Protein AF-A0A9E0L4E0-F1 (afdb_monomer)

Solvent-accessible surface area (backbone atoms only — not comparable to full-atom values): 6556 Å² total; pe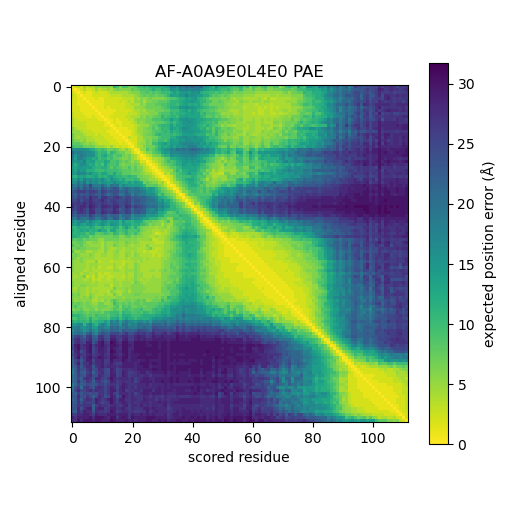r-residue (Å²): 107,71,65,59,54,47,49,48,38,65,68,63,49,39,56,62,49,37,60,75,51,72,62,75,63,47,55,78,40,58,49,71,78,36,78,71,57,96,88,49,98,62,90,61,65,44,56,50,54,57,11,49,55,53,43,49,54,51,52,50,50,51,49,53,52,50,53,49,52,52,55,49,48,54,52,51,51,55,53,49,55,62,63,70,42,74,78,71,68,74,73,65,57,73,66,57,50,52,51,52,53,51,52,51,53,51,54,55,57,76,72,108

Foldseek 3Di:
DVVVLVCCCVPPVCVVVCVVVVNPQLQPDKAFPDDADPVDPDRPRDIDRVSVVVVVVVSVVSSVVVVVVVVVVVVVVVVVVVVVDPPPPPDPDPVVVVVVVVVVVVVVVVVD

Sequence (112 aa):
FNDIVKVLVDQVVMPPIGLLLSGVDFS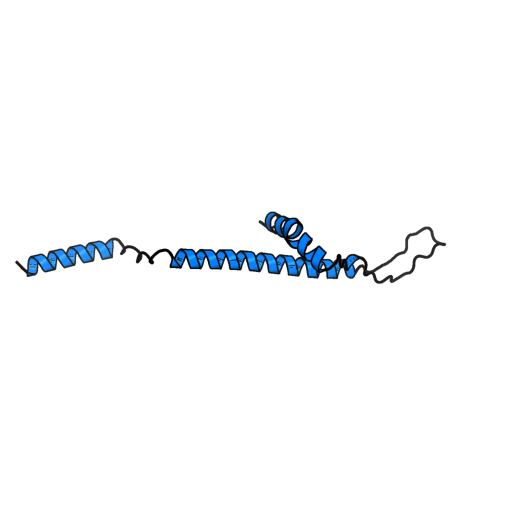HLELVLKPDNPLTKANELVAIQYGAFLNTMIKFTIVAWVVFLIVKGVNTIRRHDAQASPAEKPAPPPQEALLIEIRDLLKNQAKS

pLDDT: mean 76.59, std 12.13, range [50.28, 93.94]

Secondary structure (DSSP, 8-state):
-HHHHHHHIIIIIHHHHHHHTTT--GGG--EEEE---TTSSS---EEE-HHHHHHHHHHHHHHHHHHHHHHHHHHHHHHHHHHHS----PPPPHHHHHHHHHHHHHHHHTT-

Mean predicted aligned error: 15.55 Å

Structure (mmCIF, N/CA/C/O backbone):
data_AF-A0A9E0L4E0-F1
#
_entry.id   AF-A0A9E0L4E0-F1
#
loop_
_atom_site.group_PDB
_atom_site.id
_atom_site.type_symbol
_atom_site.label_atom_id
_atom_site.label_alt_id
_atom_site.label_comp_id
_atom_site.label_asym_id
_atom_site.label_entity_id
_atom_site.label_seq_id
_atom_site.pdbx_PDB_ins_code
_atom_site.Cartn_x
_atom_site.Cartn_y
_atom_site.Cartn_z
_atom_site.occupancy
_atom_site.B_iso_or_equiv
_atom_site.auth_seq_id
_atom_site.auth_comp_id
_atom_site.auth_asym_id
_atom_site.auth_atom_id
_atom_site.pdbx_PDB_model_num
ATOM 1 N N . PHE A 1 1 ? 5.954 -5.796 9.781 1.00 73.06 1 PHE A N 1
ATOM 2 C CA . PHE A 1 1 ? 4.819 -4.969 9.309 1.00 73.06 1 PHE A CA 1
ATOM 3 C C . PHE A 1 1 ? 4.964 -4.644 7.828 1.00 73.06 1 PHE A C 1
ATOM 5 O O . PHE A 1 1 ? 4.124 -5.098 7.065 1.00 73.06 1 PHE A O 1
ATOM 12 N N . ASN A 1 2 ? 6.047 -3.970 7.412 1.00 77.94 2 ASN A N 1
ATOM 13 C CA . ASN A 1 2 ? 6.296 -3.638 6.000 1.00 77.94 2 ASN A CA 1
ATOM 14 C C . ASN A 1 2 ? 6.236 -4.858 5.062 1.00 77.94 2 ASN A C 1
ATOM 16 O O . ASN A 1 2 ? 5.531 -4.814 4.062 1.00 77.94 2 ASN A O 1
ATOM 20 N N . ASP A 1 3 ? 6.881 -5.971 5.424 1.00 84.75 3 ASP A N 1
ATOM 21 C CA . ASP A 1 3 ? 6.888 -7.172 4.572 1.00 84.75 3 ASP A CA 1
ATOM 22 C C . ASP A 1 3 ? 5.521 -7.859 4.468 1.00 84.75 3 ASP A C 1
ATOM 24 O O . ASP A 1 3 ? 5.168 -8.368 3.412 1.00 84.75 3 ASP A O 1
ATOM 28 N N . ILE A 1 4 ? 4.714 -7.831 5.534 1.00 85.06 4 ILE A N 1
ATOM 29 C CA . ILE A 1 4 ? 3.358 -8.410 5.532 1.00 85.06 4 ILE A CA 1
ATOM 30 C C . ILE A 1 4 ? 2.460 -7.617 4.582 1.00 85.06 4 ILE A C 1
ATOM 32 O O . ILE A 1 4 ? 1.743 -8.194 3.769 1.00 85.06 4 ILE A O 1
ATOM 36 N N . VAL A 1 5 ? 2.532 -6.286 4.667 1.00 80.75 5 VAL A N 1
ATOM 37 C CA . VAL A 1 5 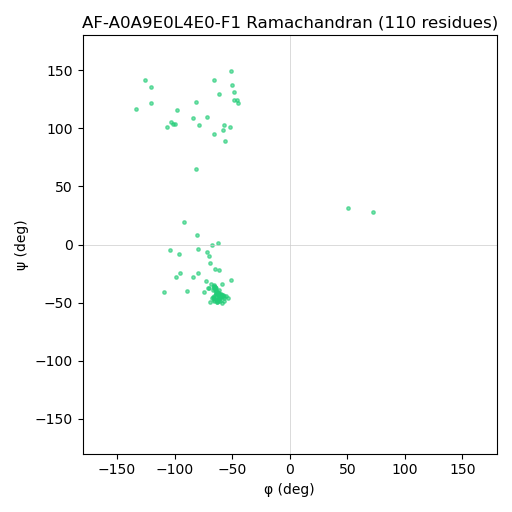? 1.815 -5.385 3.761 1.00 80.75 5 VAL A CA 1
ATOM 38 C C . VAL A 1 5 ? 2.276 -5.612 2.325 1.00 80.75 5 VAL A C 1
ATOM 40 O O . VAL A 1 5 ? 1.442 -5.739 1.433 1.00 80.75 5 VAL A O 1
ATOM 43 N N . LYS A 1 6 ? 3.591 -5.725 2.107 1.00 82.69 6 LYS A N 1
ATOM 44 C CA . LYS A 1 6 ? 4.165 -5.990 0.789 1.00 82.69 6 LYS A CA 1
ATOM 45 C C . LYS A 1 6 ? 3.649 -7.305 0.201 1.00 82.69 6 LYS A C 1
ATOM 47 O O . LYS A 1 6 ? 3.147 -7.295 -0.912 1.00 82.69 6 LYS A O 1
ATOM 52 N N . VAL A 1 7 ? 3.695 -8.411 0.948 1.00 88.75 7 VAL A N 1
ATOM 53 C CA . VAL A 1 7 ? 3.192 -9.719 0.488 1.00 88.75 7 VAL A CA 1
ATOM 54 C C . VAL A 1 7 ? 1.698 -9.666 0.176 1.00 88.75 7 VAL A C 1
ATOM 56 O O . VAL A 1 7 ? 1.277 -10.195 -0.847 1.00 88.75 7 VAL A O 1
ATOM 59 N N . LEU A 1 8 ? 0.895 -9.004 1.011 1.00 86.81 8 LEU A N 1
ATOM 60 C CA . LEU A 1 8 ? -0.537 -8.852 0.760 1.00 86.81 8 LEU A CA 1
ATOM 61 C C . LEU A 1 8 ? -0.796 -8.094 -0.548 1.00 86.81 8 LEU A C 1
ATOM 63 O O . LEU A 1 8 ? -1.628 -8.507 -1.353 1.00 86.81 8 LEU A O 1
ATOM 67 N N . VAL A 1 9 ? -0.069 -7.003 -0.789 1.00 81.94 9 VAL A N 1
ATOM 68 C CA . VAL A 1 9 ? -0.237 -6.235 -2.024 1.00 81.94 9 VAL A CA 1
ATOM 69 C C . VAL A 1 9 ? 0.268 -7.027 -3.230 1.00 81.94 9 VAL A C 1
ATOM 71 O O . VAL A 1 9 ? -0.475 -7.189 -4.195 1.00 81.94 9 VAL A O 1
ATOM 74 N N . ASP A 1 10 ? 1.479 -7.574 -3.159 1.00 85.75 10 ASP A N 1
ATOM 75 C CA . ASP A 1 10 ? 2.130 -8.271 -4.270 1.00 85.75 10 ASP A CA 1
ATOM 76 C C . ASP A 1 10 ? 1.399 -9.564 -4.665 1.00 85.75 10 ASP A C 1
ATOM 78 O O . ASP A 1 10 ? 1.315 -9.882 -5.848 1.00 85.75 10 ASP A O 1
ATOM 82 N N . GLN A 1 11 ? 0.863 -10.312 -3.696 1.00 87.25 11 GLN A N 1
ATOM 83 C CA . GLN A 1 11 ? 0.265 -11.630 -3.943 1.00 87.25 11 GLN A CA 1
ATOM 84 C C . GLN A 1 11 ? -1.261 -11.603 -4.055 1.00 87.25 11 GLN A C 1
ATOM 86 O O . GLN A 1 11 ? -1.825 -12.461 -4.725 1.00 87.25 11 GLN A O 1
ATOM 91 N N . VAL A 1 12 ? -1.949 -10.655 -3.407 1.00 86.88 12 VAL A N 1
ATOM 92 C CA . VAL A 1 12 ? -3.425 -10.635 -3.370 1.00 86.88 12 VAL A CA 1
ATOM 93 C C . VAL A 1 12 ? -3.999 -9.492 -4.194 1.00 86.88 12 VAL A C 1
ATOM 95 O O . VAL A 1 12 ? -4.985 -9.684 -4.900 1.00 86.88 12 VAL A O 1
ATOM 98 N N . VAL A 1 13 ? -3.388 -8.306 -4.142 1.00 83.62 13 VAL A N 1
ATOM 99 C CA . VAL A 1 13 ? -3.924 -7.120 -4.829 1.00 83.62 13 VAL A CA 1
ATOM 100 C C . VAL A 1 13 ? -3.403 -7.006 -6.259 1.00 83.62 13 VAL A C 1
ATOM 102 O O . VAL A 1 13 ? -4.167 -6.670 -7.163 1.00 83.62 13 VAL A O 1
ATOM 105 N N . MET A 1 14 ? -2.125 -7.303 -6.493 1.00 85.31 14 MET A N 1
ATOM 106 C CA . MET A 1 14 ? -1.537 -7.184 -7.824 1.00 85.31 14 MET A CA 1
ATOM 107 C C . MET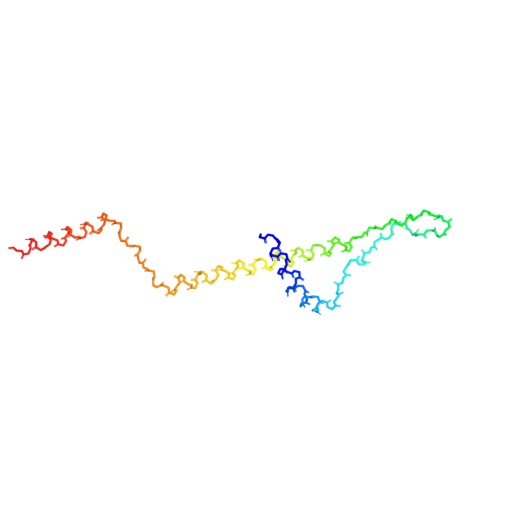 A 1 14 ? -2.119 -8.147 -8.864 1.00 85.31 14 MET A C 1
ATOM 109 O O . MET A 1 14 ? -2.287 -7.681 -9.985 1.00 85.31 14 MET A O 1
ATOM 113 N N . PRO A 1 15 ? -2.479 -9.420 -8.589 1.00 85.00 15 PRO A N 1
ATOM 114 C CA . PRO A 1 15 ? -3.024 -10.277 -9.644 1.00 85.00 15 PRO A CA 1
ATOM 115 C C . PRO A 1 15 ? -4.356 -9.761 -10.227 1.00 85.00 15 PRO A C 1
ATOM 117 O O . PRO A 1 15 ? -4.439 -9.626 -11.448 1.00 85.00 15 PRO A O 1
ATOM 120 N N . PRO A 1 16 ? -5.368 -9.364 -9.425 1.00 85.81 16 PRO A N 1
ATOM 121 C CA . PRO A 1 16 ? -6.579 -8.730 -9.954 1.00 85.81 16 PRO A CA 1
ATOM 122 C C . PRO A 1 16 ? -6.313 -7.397 -10.665 1.00 85.81 16 PRO A C 1
ATOM 124 O O . PRO A 1 16 ? -6.880 -7.147 -11.726 1.00 85.81 16 PRO A O 1
ATOM 127 N N . ILE A 1 17 ? -5.436 -6.549 -10.113 1.00 80.19 17 ILE A N 1
ATOM 128 C CA . ILE A 1 17 ? -5.060 -5.268 -10.735 1.00 80.19 17 ILE A CA 1
ATOM 129 C C . ILE A 1 17 ? -4.351 -5.504 -12.075 1.00 80.19 17 ILE A C 1
ATOM 131 O O . ILE A 1 17 ? -4.650 -4.831 -13.052 1.00 80.19 17 ILE A O 1
ATOM 135 N N . GLY A 1 18 ? -3.440 -6.474 -12.141 1.00 80.06 18 GLY A N 1
ATOM 136 C CA . GLY A 1 18 ? -2.701 -6.837 -13.347 1.00 80.06 18 GLY A CA 1
ATOM 137 C C . GLY A 1 18 ? -3.616 -7.377 -14.443 1.00 80.06 18 GLY A C 1
ATOM 138 O O . GLY A 1 18 ? -3.431 -7.032 -15.608 1.00 80.06 18 GLY A O 1
ATOM 139 N N . LEU A 1 19 ? -4.646 -8.145 -14.069 1.00 83.69 19 LEU A N 1
ATOM 140 C CA . LEU A 1 19 ? -5.701 -8.578 -14.988 1.00 83.69 19 LEU A CA 1
ATOM 141 C C . LEU A 1 19 ? -6.545 -7.398 -15.493 1.00 83.69 19 LEU A C 1
ATOM 143 O O . LEU A 1 19 ? -6.796 -7.304 -16.691 1.00 83.69 19 LEU A O 1
ATOM 147 N N . LEU A 1 20 ? -6.948 -6.474 -14.612 1.00 80.81 20 LEU A N 1
ATOM 148 C CA . LEU A 1 20 ? -7.723 -5.279 -14.985 1.00 80.81 20 LEU A CA 1
ATOM 149 C C . LEU A 1 20 ? -6.940 -4.328 -15.891 1.00 80.81 20 LEU A C 1
ATOM 151 O O . LEU A 1 20 ? -7.489 -3.762 -16.832 1.00 80.81 20 LEU A O 1
ATOM 155 N N . LEU A 1 21 ? -5.651 -4.169 -15.612 1.00 77.00 21 LEU A N 1
ATOM 156 C CA . LEU A 1 21 ? -4.735 -3.386 -16.424 1.00 77.00 21 LEU A CA 1
ATOM 157 C C . LEU A 1 21 ? -4.245 -4.174 -17.645 1.00 77.00 21 LEU A C 1
ATOM 159 O O . LEU A 1 21 ? -3.347 -3.701 -18.318 1.00 77.00 21 LEU A O 1
ATOM 163 N N . SER A 1 22 ? -4.789 -5.359 -17.950 1.00 71.00 22 SER A N 1
ATOM 164 C CA . SER A 1 22 ? -4.430 -6.171 -19.125 1.00 71.00 22 SER A CA 1
ATOM 165 C C . SER A 1 22 ? -2.914 -6.397 -19.299 1.00 71.00 22 SER A C 1
ATOM 167 O O . SER A 1 22 ? -2.418 -6.492 -20.422 1.00 71.00 22 SER A O 1
ATOM 169 N N . GLY A 1 23 ? -2.163 -6.461 -18.196 1.00 65.75 23 GLY A N 1
ATOM 170 C CA . GLY A 1 23 ? -0.705 -6.586 -18.231 1.00 65.75 23 GLY A CA 1
ATOM 171 C C . GLY A 1 23 ? 0.039 -5.318 -18.664 1.00 65.75 23 GLY A C 1
ATOM 172 O O . GLY A 1 23 ? 1.124 -5.430 -19.225 1.00 65.75 23 GLY A O 1
ATOM 173 N N . VAL A 1 24 ? -0.517 -4.123 -18.425 1.00 65.31 24 VAL A N 1
ATOM 174 C CA . VAL A 1 24 ? 0.182 -2.848 -18.648 1.00 65.31 24 VAL A CA 1
ATOM 175 C C . VAL A 1 24 ? 1.465 -2.821 -17.812 1.00 65.31 24 VAL A C 1
ATOM 177 O O . VAL A 1 24 ? 1.460 -2.538 -16.613 1.00 65.31 24 VAL A O 1
ATOM 180 N N . ASP A 1 25 ? 2.574 -3.132 -18.475 1.00 67.00 25 ASP A N 1
ATOM 181 C CA . ASP A 1 25 ? 3.919 -3.021 -17.945 1.00 67.00 25 ASP A CA 1
ATOM 182 C C . ASP A 1 25 ? 4.612 -1.826 -18.598 1.00 67.00 25 ASP A C 1
ATOM 184 O O . ASP A 1 25 ? 5.085 -1.872 -19.735 1.00 67.00 25 ASP A O 1
ATOM 188 N N . PHE A 1 26 ? 4.667 -0.721 -17.857 1.00 66.12 26 PHE A N 1
ATOM 189 C CA . PHE A 1 26 ? 5.378 0.476 -18.288 1.00 66.12 26 PHE A CA 1
ATOM 190 C C . PHE A 1 26 ? 6.899 0.304 -18.235 1.00 66.12 26 PHE A C 1
ATOM 192 O O . PHE A 1 26 ? 7.600 1.193 -18.699 1.00 66.12 26 PHE A O 1
ATOM 199 N N . SER A 1 27 ? 7.427 -0.810 -17.707 1.00 67.31 27 SER A N 1
ATOM 200 C CA . SER A 1 27 ? 8.875 -1.044 -17.573 1.00 67.31 27 SER A CA 1
ATOM 201 C C . SER A 1 27 ? 9.609 -1.060 -18.915 1.00 67.31 27 SER A C 1
ATOM 203 O O . SER A 1 27 ? 10.802 -0.782 -18.946 1.00 67.31 27 SER A O 1
ATOM 205 N N . HIS A 1 28 ? 8.904 -1.319 -20.020 1.00 66.94 28 HIS A N 1
ATOM 206 C CA . HIS A 1 28 ? 9.465 -1.301 -21.375 1.00 66.94 28 HIS A CA 1
ATOM 207 C C . HIS A 1 28 ? 9.619 0.104 -21.974 1.00 66.94 28 HIS A C 1
ATOM 209 O O . HIS A 1 28 ? 10.134 0.249 -23.080 1.00 66.94 28 HIS A O 1
ATOM 215 N N . LEU A 1 29 ? 9.167 1.147 -21.273 1.00 72.12 29 LEU A N 1
ATOM 216 C CA . LEU A 1 29 ? 9.359 2.520 -21.715 1.00 72.12 29 LEU A CA 1
ATOM 217 C C . LEU A 1 29 ? 10.784 2.975 -21.393 1.00 72.12 29 LEU A C 1
ATOM 219 O O . LEU A 1 29 ? 11.123 3.314 -20.256 1.00 72.12 29 LEU A O 1
ATOM 223 N N . GLU A 1 30 ? 11.614 2.998 -22.425 1.00 71.94 30 GLU A N 1
ATOM 224 C CA . GLU A 1 30 ? 12.983 3.482 -22.354 1.00 71.94 30 GLU A CA 1
ATOM 225 C C . GLU A 1 30 ? 13.239 4.555 -23.413 1.00 71.94 30 GLU A C 1
ATOM 227 O O . GLU A 1 30 ? 12.715 4.512 -24.525 1.00 71.94 30 GLU A O 1
ATOM 232 N N . LEU A 1 31 ? 14.015 5.573 -23.043 1.00 71.06 31 LEU A N 1
ATOM 233 C CA . LEU A 1 31 ? 14.492 6.590 -23.970 1.00 71.06 31 LEU A CA 1
ATOM 234 C C . LEU A 1 31 ? 15.940 6.242 -24.293 1.00 71.06 31 LEU A C 1
ATOM 236 O O . LEU A 1 31 ? 16.830 6.459 -23.467 1.00 71.06 31 LEU A O 1
ATOM 240 N N . VAL A 1 32 ? 16.170 5.683 -25.477 1.00 69.56 32 VAL A N 1
ATOM 241 C CA . VAL A 1 32 ? 17.516 5.355 -25.953 1.00 69.56 32 VAL A CA 1
ATOM 242 C C . VAL A 1 32 ? 18.235 6.659 -26.304 1.00 69.56 32 VAL A C 1
ATOM 244 O O . VAL A 1 32 ? 17.874 7.337 -27.263 1.00 69.56 32 VAL A O 1
ATOM 247 N N . LEU A 1 33 ? 19.235 7.037 -25.503 1.00 64.56 33 LEU A N 1
ATOM 248 C CA . LEU A 1 33 ? 20.035 8.253 -25.705 1.00 64.56 33 LEU A CA 1
ATOM 249 C C . LEU A 1 33 ? 21.179 8.030 -26.701 1.00 64.56 33 LEU A C 1
ATOM 251 O O . LEU A 1 33 ? 21.602 8.968 -27.375 1.00 64.56 33 LEU A O 1
ATOM 255 N N . LYS A 1 34 ? 21.676 6.793 -26.797 1.00 65.50 34 LYS A N 1
ATOM 256 C CA . LYS A 1 34 ? 22.643 6.358 -27.807 1.00 65.50 34 LYS A CA 1
ATOM 257 C C . LYS A 1 34 ? 22.191 5.025 -28.407 1.00 65.50 34 LYS A C 1
ATOM 259 O O . LYS A 1 34 ? 22.101 4.050 -27.658 1.00 65.50 34 LYS A O 1
ATOM 264 N N . PRO A 1 35 ? 21.882 4.972 -29.715 1.00 61.78 35 PRO A N 1
ATOM 265 C CA . PRO A 1 35 ? 21.575 3.716 -30.379 1.00 61.78 35 PRO A CA 1
ATOM 266 C C . PRO A 1 35 ? 22.818 2.827 -30.402 1.00 61.78 35 PRO A C 1
ATOM 268 O O . PRO A 1 35 ? 23.936 3.314 -30.580 1.00 61.78 35 PRO A O 1
ATOM 271 N N . ASP A 1 36 ? 22.605 1.529 -30.208 1.00 60.06 36 ASP A N 1
ATOM 272 C CA . ASP A 1 36 ? 23.673 0.537 -30.207 1.00 60.06 36 ASP A CA 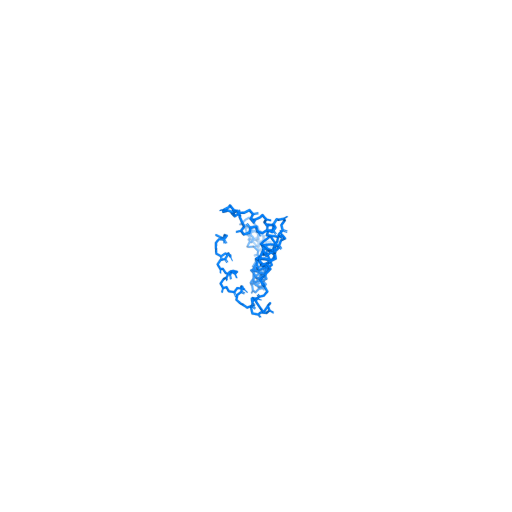1
ATOM 273 C C . ASP A 1 36 ? 24.365 0.509 -31.576 1.00 60.06 36 ASP A C 1
ATOM 275 O O . ASP A 1 36 ? 23.703 0.459 -32.618 1.00 60.06 36 ASP A O 1
ATOM 279 N N . ASN A 1 37 ? 25.694 0.597 -31.586 1.00 59.59 37 ASN A N 1
ATOM 280 C CA . ASN A 1 37 ? 26.470 0.597 -32.818 1.00 59.59 37 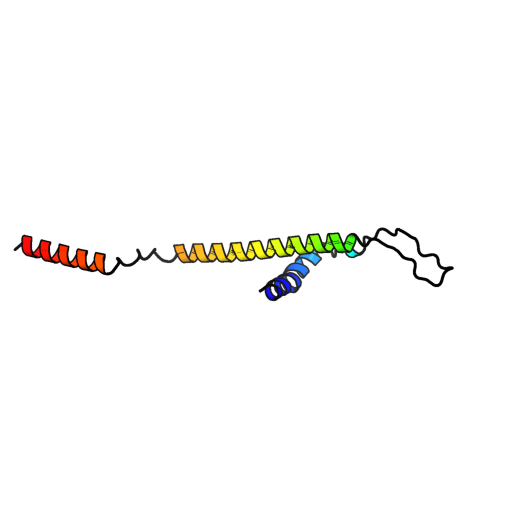ASN A CA 1
ATOM 281 C C . ASN A 1 37 ? 27.101 -0.794 -32.988 1.00 59.59 37 ASN A C 1
ATOM 283 O O . ASN A 1 37 ? 28.079 -1.103 -32.302 1.00 59.59 37 ASN A O 1
ATOM 287 N N . PRO A 1 38 ? 26.600 -1.641 -33.908 1.00 59.69 38 PRO A N 1
ATOM 288 C CA . PRO A 1 38 ? 27.005 -3.048 -34.015 1.00 59.69 38 PRO A CA 1
ATOM 289 C C . PRO A 1 38 ? 28.465 -3.259 -34.463 1.00 59.69 38 PRO A C 1
ATOM 291 O O . PRO A 1 38 ? 28.919 -4.395 -34.588 1.00 59.69 38 PRO A O 1
ATOM 294 N N . LEU A 1 39 ? 29.216 -2.181 -34.714 1.00 58.78 39 LEU A N 1
ATOM 295 C CA . LEU A 1 39 ? 30.618 -2.200 -35.143 1.00 58.78 39 LEU A CA 1
ATOM 296 C C . LEU A 1 39 ? 31.626 -2.040 -33.990 1.00 58.78 39 LEU A C 1
ATOM 298 O O . LEU A 1 39 ? 32.825 -2.220 -34.201 1.00 58.78 39 LEU A O 1
ATOM 302 N N . THR A 1 40 ? 31.173 -1.744 -32.770 1.00 54.56 40 THR A N 1
ATOM 303 C CA . THR A 1 40 ? 32.031 -1.598 -31.584 1.00 54.56 40 THR A CA 1
ATOM 304 C C . THR A 1 40 ? 31.617 -2.596 -30.506 1.00 54.56 40 THR A C 1
ATOM 306 O O . THR A 1 40 ? 30.489 -2.576 -30.042 1.00 54.56 40 THR A O 1
ATOM 309 N N . LYS A 1 41 ? 32.540 -3.465 -30.064 1.00 54.03 41 LYS A N 1
ATOM 310 C CA . LYS A 1 41 ? 32.316 -4.518 -29.041 1.00 54.03 41 LYS A CA 1
ATOM 311 C C . LYS A 1 41 ? 31.922 -4.014 -27.638 1.00 54.03 41 LYS A C 1
ATOM 313 O O . LYS A 1 41 ? 31.803 -4.822 -26.720 1.00 54.03 41 LYS A O 1
ATOM 318 N N . ALA A 1 42 ? 31.779 -2.710 -27.442 1.00 54.62 42 ALA A N 1
ATOM 319 C CA . ALA A 1 42 ? 31.338 -2.141 -26.182 1.00 54.62 42 ALA A CA 1
ATOM 320 C C . ALA A 1 42 ? 29.839 -1.858 -26.295 1.00 54.62 42 ALA A C 1
ATOM 322 O O . ALA A 1 42 ? 29.451 -1.024 -27.105 1.00 54.62 42 ALA A O 1
ATOM 323 N N . ASN A 1 43 ? 29.025 -2.550 -25.490 1.00 53.69 43 ASN A N 1
ATOM 324 C CA . ASN A 1 43 ? 27.616 -2.216 -25.272 1.00 53.69 43 ASN A CA 1
ATOM 325 C C . ASN A 1 43 ? 27.527 -0.763 -24.768 1.00 53.69 43 ASN A C 1
ATOM 327 O O . ASN A 1 43 ? 27.579 -0.511 -23.566 1.00 53.69 43 ASN A O 1
ATOM 331 N N . GLU A 1 44 ? 27.426 0.193 -25.691 1.00 56.78 44 GLU A N 1
ATOM 332 C CA . GLU A 1 44 ? 27.229 1.625 -25.432 1.00 56.78 44 GLU A CA 1
ATOM 333 C C . GLU A 1 44 ? 25.735 1.993 -25.412 1.00 56.78 44 GLU A C 1
ATOM 335 O O . GLU A 1 44 ? 25.370 3.162 -25.558 1.00 56.78 44 GLU A O 1
ATOM 340 N N . LEU A 1 45 ? 24.850 1.008 -25.215 1.00 60.00 45 LEU A N 1
ATOM 341 C CA . LEU A 1 45 ? 23.423 1.249 -25.041 1.00 60.00 45 LEU A CA 1
ATOM 342 C C . LEU A 1 45 ? 23.193 2.025 -23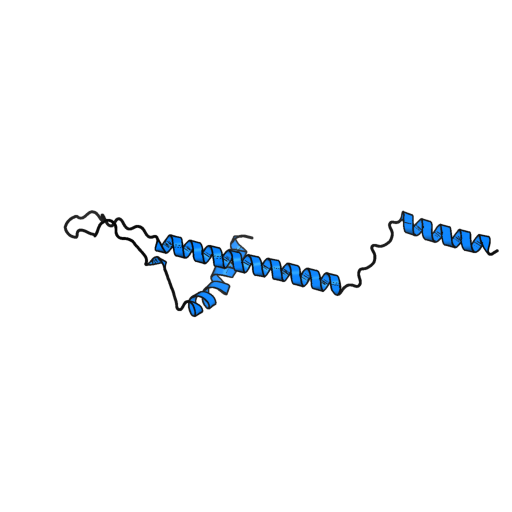.733 1.00 60.00 45 LEU A C 1
ATOM 344 O O . LEU A 1 45 ? 23.096 1.457 -22.645 1.00 60.00 45 LEU A O 1
ATOM 348 N N . VAL A 1 46 ? 23.111 3.348 -23.845 1.00 62.88 46 VAL A N 1
ATOM 349 C CA . VAL A 1 46 ? 22.718 4.239 -22.753 1.00 62.88 46 VAL A CA 1
ATOM 350 C C . VAL A 1 46 ? 21.248 4.578 -22.957 1.00 62.88 46 VAL A C 1
ATOM 352 O O . VAL A 1 46 ? 20.899 5.381 -23.824 1.00 62.88 46 VAL A O 1
ATOM 355 N N . ALA A 1 47 ? 20.380 3.954 -22.165 1.00 70.12 47 ALA A N 1
ATOM 356 C CA . ALA A 1 47 ? 18.943 4.195 -22.179 1.00 70.12 47 ALA A CA 1
ATOM 357 C C . ALA A 1 47 ? 18.464 4.678 -20.804 1.00 70.12 47 ALA A C 1
ATOM 359 O O . ALA A 1 47 ? 18.839 4.125 -19.769 1.00 70.12 47 ALA A O 1
ATOM 360 N N . ILE A 1 48 ? 17.620 5.713 -20.783 1.00 73.44 48 ILE A N 1
ATOM 361 C CA . ILE A 1 48 ? 16.901 6.113 -19.570 1.00 73.44 48 ILE A CA 1
ATOM 362 C C . ILE A 1 48 ? 15.648 5.246 -19.472 1.00 73.44 48 ILE A C 1
ATOM 364 O O . ILE A 1 48 ? 14.696 5.440 -20.226 1.00 73.44 48 ILE A O 1
ATOM 368 N N . GLN A 1 49 ? 15.626 4.324 -18.511 1.00 78.69 49 GLN A N 1
ATOM 369 C CA . GLN A 1 49 ? 14.469 3.474 -18.208 1.00 78.69 49 GLN A CA 1
ATOM 370 C C . GLN A 1 49 ? 13.451 4.220 -17.328 1.00 78.69 49 GLN A C 1
ATOM 372 O O . GLN A 1 49 ? 13.219 3.877 -16.166 1.00 78.69 49 GLN A O 1
ATOM 377 N N . TYR A 1 50 ? 12.841 5.281 -17.861 1.00 80.75 50 TYR A N 1
ATOM 378 C CA . TYR A 1 50 ? 11.812 6.046 -17.139 1.00 80.75 50 TYR A CA 1
ATOM 379 C C . TYR A 1 50 ? 10.547 5.212 -16.875 1.00 80.75 50 TYR A C 1
ATOM 381 O O . TYR A 1 50 ? 9.801 5.483 -15.931 1.00 80.75 50 TYR A O 1
ATOM 389 N N . GLY A 1 51 ? 10.348 4.148 -17.651 1.00 80.81 51 GLY A N 1
ATOM 390 C CA . GLY A 1 51 ? 9.328 3.138 -17.436 1.00 80.81 51 GLY A CA 1
ATOM 391 C C . GLY A 1 51 ? 9.383 2.478 -16.061 1.00 80.81 51 GLY A C 1
ATOM 392 O O . GLY A 1 51 ? 8.361 2.372 -15.381 1.00 80.81 51 GLY A O 1
ATOM 393 N N . ALA A 1 52 ? 10.580 2.114 -15.593 1.00 81.31 52 ALA A N 1
ATOM 394 C CA . ALA A 1 52 ? 10.771 1.517 -14.270 1.00 81.31 52 ALA A CA 1
ATOM 395 C C . ALA A 1 52 ? 10.412 2.494 -13.135 1.00 81.31 52 ALA A C 1
ATOM 397 O O . ALA A 1 52 ? 9.831 2.099 -12.117 1.00 81.31 52 ALA A O 1
ATOM 398 N N . PHE A 1 53 ? 10.704 3.784 -13.323 1.00 83.69 53 PHE A N 1
ATOM 399 C CA . PHE A 1 53 ? 10.333 4.829 -12.372 1.00 83.69 53 PHE A CA 1
ATOM 400 C C . PHE A 1 53 ? 8.812 5.004 -12.290 1.00 83.69 53 PHE A C 1
ATOM 402 O O . PHE A 1 53 ? 8.247 4.974 -11.195 1.00 83.69 53 PHE A O 1
ATOM 409 N N . LEU A 1 54 ? 8.135 5.109 -13.438 1.00 84.25 54 LEU A N 1
ATOM 410 C CA . LEU A 1 54 ? 6.677 5.232 -13.486 1.00 84.25 54 LEU A CA 1
ATOM 411 C C . LEU A 1 54 ? 5.987 3.992 -12.900 1.00 84.25 54 LEU A C 1
ATOM 413 O O . LEU A 1 54 ? 5.062 4.121 -12.099 1.00 84.25 54 LEU A O 1
ATOM 417 N N . ASN A 1 55 ? 6.484 2.796 -13.224 1.00 82.19 55 ASN A N 1
ATOM 418 C CA . ASN A 1 55 ? 6.001 1.543 -12.649 1.00 82.19 55 ASN A CA 1
ATOM 419 C C . ASN A 1 55 ? 6.119 1.553 -11.114 1.00 82.19 55 ASN A C 1
ATOM 421 O O . ASN A 1 55 ? 5.175 1.209 -10.403 1.00 82.19 55 ASN A O 1
ATOM 425 N N . THR A 1 56 ? 7.252 2.023 -10.587 1.00 84.81 56 THR A N 1
ATOM 426 C CA . THR A 1 56 ? 7.466 2.147 -9.138 1.00 84.81 56 THR A CA 1
ATOM 427 C C . THR A 1 56 ? 6.498 3.147 -8.500 1.00 84.81 56 THR A C 1
ATOM 429 O O . THR A 1 56 ? 5.936 2.855 -7.446 1.00 84.81 56 THR A O 1
ATOM 432 N N . MET A 1 57 ? 6.240 4.292 -9.141 1.00 88.00 57 MET A N 1
ATOM 433 C CA . MET A 1 57 ? 5.268 5.284 -8.657 1.00 88.00 57 MET A CA 1
ATOM 434 C C . MET A 1 57 ? 3.837 4.731 -8.605 1.00 88.00 57 MET A C 1
ATOM 436 O O . MET A 1 57 ? 3.122 4.937 -7.619 1.00 88.00 57 MET A O 1
ATOM 440 N N . ILE A 1 58 ? 3.423 3.987 -9.633 1.00 83.31 58 ILE A N 1
ATOM 441 C CA . ILE A 1 58 ? 2.098 3.355 -9.684 1.00 83.31 58 ILE A CA 1
ATOM 442 C C . ILE A 1 58 ? 1.982 2.288 -8.592 1.00 83.31 58 ILE A C 1
ATOM 444 O O . ILE A 1 58 ? 1.024 2.304 -7.818 1.00 83.31 58 ILE A O 1
ATOM 448 N N . LYS A 1 59 ? 2.985 1.410 -8.464 1.00 81.00 59 LYS A N 1
ATOM 449 C CA . LYS A 1 59 ? 3.036 0.386 -7.408 1.00 81.00 59 LYS A CA 1
ATOM 450 C C . LYS A 1 59 ? 2.967 1.004 -6.016 1.00 81.00 59 LYS A C 1
ATOM 452 O O . LYS A 1 59 ? 2.171 0.560 -5.193 1.00 81.00 59 LYS A O 1
ATOM 457 N N . PHE A 1 60 ? 3.738 2.059 -5.764 1.00 86.38 60 PHE A N 1
ATOM 458 C CA . PHE A 1 60 ? 3.696 2.785 -4.497 1.00 86.38 60 PHE A CA 1
ATOM 459 C C . PHE A 1 60 ? 2.300 3.351 -4.204 1.00 86.38 60 PHE A C 1
ATOM 461 O O . PHE A 1 60 ? 1.790 3.187 -3.096 1.00 86.38 60 PHE A O 1
ATOM 468 N N . THR A 1 61 ? 1.652 3.951 -5.205 1.00 88.38 61 THR A N 1
ATOM 469 C CA . THR A 1 61 ? 0.289 4.493 -5.079 1.00 88.38 61 THR A CA 1
ATOM 470 C C . THR A 1 61 ? -0.725 3.398 -4.737 1.00 88.38 61 THR A C 1
ATOM 472 O O . THR A 1 61 ? -1.551 3.588 -3.844 1.00 88.38 61 THR A O 1
ATOM 475 N N . ILE A 1 62 ? -0.635 2.230 -5.384 1.00 84.69 62 ILE A N 1
ATOM 476 C CA . ILE A 1 62 ? -1.502 1.077 -5.096 1.00 84.69 62 ILE A CA 1
ATOM 477 C C . ILE A 1 62 ? -1.280 0.585 -3.662 1.00 84.69 62 ILE A C 1
ATOM 479 O O . ILE A 1 62 ? -2.245 0.431 -2.917 1.00 84.69 62 ILE A O 1
ATOM 483 N N . VAL A 1 63 ? -0.024 0.380 -3.249 1.00 84.44 63 VAL A N 1
ATOM 484 C CA . VAL A 1 63 ? 0.311 -0.052 -1.880 1.00 84.44 63 VAL A CA 1
ATOM 485 C C . VAL A 1 63 ? -0.247 0.937 -0.854 1.00 84.44 63 VAL A C 1
ATOM 487 O O . VAL A 1 63 ? -0.914 0.526 0.095 1.00 84.44 63 VAL A O 1
ATOM 490 N N . ALA A 1 64 ? -0.024 2.239 -1.054 1.00 88.81 64 ALA A N 1
ATOM 491 C CA . ALA A 1 64 ? -0.529 3.283 -0.167 1.00 88.81 64 ALA A CA 1
ATOM 492 C C . ALA A 1 64 ? -2.063 3.258 -0.070 1.00 88.81 64 ALA A C 1
ATOM 494 O O . ALA A 1 64 ? -2.617 3.348 1.029 1.00 88.81 64 ALA A O 1
ATOM 495 N N . TRP A 1 65 ? -2.753 3.074 -1.199 1.00 88.25 65 TRP A N 1
ATOM 496 C CA . TRP A 1 65 ? -4.209 2.966 -1.242 1.00 88.25 65 TRP A CA 1
ATOM 497 C C . TRP A 1 65 ? -4.728 1.730 -0.496 1.00 88.25 65 TRP A C 1
ATOM 499 O O . TRP A 1 65 ? -5.673 1.830 0.285 1.00 88.25 65 TRP A O 1
ATOM 509 N N . VAL A 1 66 ? -4.074 0.578 -0.653 1.00 85.44 66 VAL A N 1
ATOM 510 C CA . VAL A 1 66 ? -4.430 -0.655 0.067 1.00 85.44 66 VAL A CA 1
ATOM 511 C C . VAL A 1 66 ? -4.230 -0.490 1.571 1.00 85.44 66 VAL A C 1
ATOM 513 O O . VAL A 1 66 ? -5.126 -0.818 2.348 1.00 85.44 66 VAL A O 1
ATOM 516 N N . VAL A 1 67 ? -3.091 0.061 2.001 1.00 86.69 67 VAL A N 1
ATOM 517 C CA . VAL A 1 67 ? -2.830 0.336 3.423 1.00 86.69 67 VAL A CA 1
ATOM 518 C C . VAL A 1 67 ? -3.893 1.270 3.992 1.00 86.69 67 VAL A C 1
ATOM 520 O O . VAL A 1 67 ? -4.421 1.016 5.076 1.00 86.69 67 VAL A O 1
ATOM 523 N N . PHE A 1 68 ? -4.264 2.312 3.248 1.00 89.62 68 PHE A N 1
ATOM 524 C CA . PHE A 1 68 ? -5.342 3.214 3.633 1.00 89.62 68 PHE A CA 1
ATOM 525 C C . PHE A 1 68 ? -6.678 2.476 3.820 1.00 89.62 68 PHE A C 1
ATOM 527 O O . PHE A 1 68 ? -7.354 2.688 4.829 1.00 89.62 68 PHE A O 1
ATOM 534 N N . LEU A 1 69 ? -7.046 1.576 2.901 1.00 88.69 69 LEU A N 1
ATOM 535 C CA . LEU A 1 69 ? -8.259 0.763 3.025 1.00 88.69 69 LEU A CA 1
ATOM 536 C C . LEU A 1 69 ? -8.222 -0.160 4.247 1.00 88.69 69 LEU A C 1
ATOM 538 O O . LEU A 1 69 ? 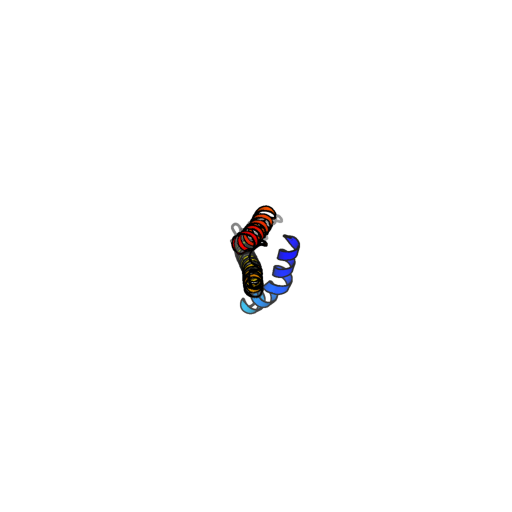-9.230 -0.266 4.944 1.00 88.69 69 LEU A O 1
ATOM 542 N N . ILE A 1 70 ? -7.077 -0.778 4.547 1.00 86.69 70 ILE A N 1
ATOM 543 C CA . ILE A 1 70 ? -6.908 -1.638 5.729 1.00 86.69 70 ILE A CA 1
ATOM 544 C C . ILE A 1 70 ? -7.098 -0.825 7.012 1.00 86.69 70 ILE A C 1
ATOM 546 O O . ILE A 1 70 ? -7.890 -1.209 7.873 1.00 86.69 70 ILE A O 1
ATOM 550 N N . VAL A 1 71 ? -6.424 0.323 7.134 1.00 88.12 71 VAL A N 1
ATOM 551 C CA . VAL A 1 71 ? -6.543 1.201 8.310 1.00 88.12 71 VAL A CA 1
ATOM 552 C C . VAL A 1 71 ? -7.979 1.698 8.468 1.00 88.12 71 VAL A C 1
ATOM 554 O O . VAL A 1 71 ? -8.519 1.684 9.575 1.00 88.12 71 VAL A O 1
ATOM 557 N N . LYS A 1 72 ? -8.629 2.084 7.363 1.00 88.06 72 LYS A N 1
ATOM 558 C CA . LYS A 1 72 ? -10.040 2.479 7.360 1.00 88.06 72 LYS A CA 1
ATOM 559 C C . LYS A 1 72 ? -10.942 1.331 7.812 1.00 88.06 72 LYS A C 1
ATOM 561 O O . LYS A 1 72 ? -11.792 1.557 8.664 1.00 88.06 72 LYS A O 1
ATOM 566 N N . GLY A 1 73 ? -10.739 0.118 7.296 1.00 88.62 73 GLY A N 1
ATOM 567 C CA . GLY A 1 73 ? -11.512 -1.071 7.659 1.00 88.62 73 GLY A CA 1
ATOM 568 C C . GLY A 1 73 ? -11.400 -1.406 9.14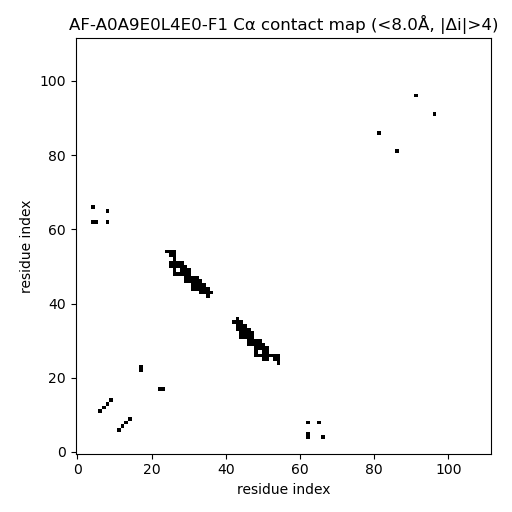4 1.00 88.62 73 GLY A C 1
ATOM 569 O O . GLY A 1 73 ? -12.416 -1.543 9.821 1.00 88.62 73 GLY A O 1
ATOM 570 N N . VAL A 1 74 ? -10.177 -1.429 9.681 1.00 88.00 74 VAL A N 1
ATOM 571 C CA . VAL A 1 74 ? -9.942 -1.641 11.118 1.00 88.00 74 VAL A CA 1
ATOM 572 C C . VAL A 1 74 ? -10.597 -0.536 11.949 1.00 88.00 74 VAL A C 1
ATOM 574 O O . VAL A 1 74 ? -11.248 -0.827 12.949 1.00 88.00 74 VAL A O 1
ATOM 577 N N . ASN A 1 75 ? -10.477 0.731 11.541 1.00 87.75 75 ASN A N 1
ATOM 578 C CA . ASN A 1 75 ? -11.101 1.840 12.262 1.00 87.75 75 ASN A CA 1
ATOM 579 C C . ASN A 1 75 ? -12.640 1.780 12.212 1.00 87.75 75 ASN A C 1
ATOM 581 O O . ASN A 1 75 ? -13.303 2.114 13.190 1.00 87.75 75 ASN A O 1
ATOM 585 N N . THR A 1 76 ? -13.225 1.325 11.101 1.00 84.06 76 THR A N 1
ATOM 586 C CA . THR A 1 76 ? -14.673 1.121 10.971 1.00 84.06 76 THR A CA 1
ATOM 587 C C . THR A 1 76 ? -15.165 -0.012 11.868 1.00 84.06 76 THR A C 1
ATOM 589 O O . THR A 1 76 ? -16.137 0.196 12.589 1.00 84.06 76 THR A O 1
ATOM 592 N N . ILE A 1 77 ? -14.485 -1.165 11.886 1.00 84.81 77 ILE A N 1
ATOM 593 C CA . ILE A 1 77 ? -14.849 -2.300 12.753 1.00 84.81 77 ILE A CA 1
ATOM 594 C C . ILE A 1 77 ? -14.756 -1.889 14.224 1.00 84.81 77 ILE A C 1
ATOM 596 O O . ILE A 1 77 ? -15.727 -2.023 14.959 1.00 84.81 77 ILE A O 1
ATOM 600 N N . ARG A 1 78 ? -13.650 -1.251 14.632 1.00 77.44 78 ARG A N 1
ATOM 601 C CA . ARG A 1 78 ? -13.480 -0.757 16.010 1.00 77.44 78 ARG A CA 1
ATOM 602 C C . ARG A 1 78 ? -14.560 0.243 16.428 1.00 77.44 78 ARG A C 1
ATOM 604 O O . ARG A 1 78 ? -14.944 0.264 17.592 1.00 77.44 78 ARG A O 1
ATOM 611 N N . ARG A 1 79 ? -15.054 1.079 15.508 1.00 72.38 79 ARG A N 1
ATOM 612 C CA . ARG A 1 79 ? -16.173 1.999 15.783 1.00 72.38 79 ARG A CA 1
ATOM 613 C C . ARG A 1 79 ? -17.514 1.277 15.889 1.00 72.38 79 ARG A C 1
ATOM 615 O O . ARG A 1 79 ? -18.367 1.741 16.636 1.00 72.38 79 ARG A O 1
ATOM 622 N N . HIS A 1 80 ? -17.693 0.178 15.164 1.00 67.56 80 HIS A N 1
ATOM 623 C CA . HIS A 1 80 ? -18.905 -0.632 15.214 1.00 67.56 80 HIS A CA 1
ATOM 624 C C . HIS A 1 80 ? -18.967 -1.469 16.502 1.00 67.56 80 HIS A C 1
ATOM 626 O O . HIS A 1 80 ? -19.997 -1.488 17.168 1.00 67.56 80 HIS A O 1
ATOM 632 N N . ASP A 1 81 ? -17.840 -2.040 16.935 1.00 62.28 81 ASP A N 1
ATOM 633 C CA . ASP A 1 81 ? -17.733 -2.757 18.214 1.00 62.28 81 ASP A CA 1
ATOM 634 C C . ASP A 1 81 ? -17.931 -1.813 19.415 1.00 62.28 81 ASP A C 1
ATOM 636 O O . ASP A 1 81 ? -18.603 -2.156 20.386 1.00 62.28 81 ASP A O 1
ATOM 640 N N . ALA A 1 82 ? -17.435 -0.573 19.318 1.00 59.06 82 ALA A N 1
ATOM 641 C CA . ALA A 1 82 ? -17.671 0.468 20.320 1.00 59.06 82 ALA A CA 1
ATOM 642 C C . ALA A 1 82 ? -19.126 0.986 20.361 1.00 59.06 82 ALA A C 1
ATOM 644 O O . ALA A 1 82 ? -19.499 1.651 21.324 1.00 59.06 82 ALA A O 1
ATOM 645 N N . GLN A 1 83 ? -19.938 0.715 19.332 1.00 57.69 83 GLN A N 1
ATOM 646 C CA . GLN A 1 83 ? -21.378 1.014 19.315 1.00 57.69 83 GLN A CA 1
ATOM 647 C C . GLN A 1 83 ? -22.238 -0.186 19.735 1.00 57.69 83 GLN A C 1
ATOM 649 O O . GLN A 1 83 ? -23.360 0.011 20.195 1.00 57.69 83 GLN A O 1
ATOM 654 N N . ALA A 1 84 ? -21.727 -1.413 19.585 1.00 55.53 84 ALA A N 1
ATOM 655 C CA . ALA A 1 84 ? -22.424 -2.643 19.957 1.00 55.53 84 ALA A CA 1
ATOM 656 C C . ALA A 1 84 ? -22.355 -2.949 21.462 1.00 55.53 84 ALA A C 1
ATOM 658 O O . ALA A 1 84 ? -23.246 -3.611 21.992 1.00 55.53 84 ALA A O 1
ATOM 659 N N . SER A 1 85 ? -21.344 -2.438 22.166 1.00 50.28 85 SER A N 1
ATOM 660 C CA . SER A 1 85 ? -21.390 -2.375 23.624 1.00 50.28 85 SER A CA 1
ATOM 661 C C . SER A 1 85 ? -22.210 -1.141 24.003 1.00 50.28 85 SER A C 1
ATOM 663 O O . SER A 1 85 ? -21.822 -0.037 23.602 1.00 50.28 85 SER A O 1
ATOM 665 N N . PRO A 1 86 ? -23.309 -1.251 24.782 1.00 53.84 86 PRO A N 1
ATOM 666 C CA . PRO A 1 86 ? -23.774 -0.101 25.542 1.00 53.84 86 PRO A CA 1
ATOM 667 C C . PRO A 1 86 ? -22.530 0.438 26.226 1.00 53.84 86 PRO A C 1
ATOM 669 O O . PRO A 1 86 ? -21.816 -0.345 26.853 1.00 53.84 86 PRO A O 1
ATOM 672 N N . ALA A 1 87 ? -22.208 1.713 26.014 1.00 55.88 87 ALA A N 1
ATOM 673 C CA . ALA A 1 87 ? -21.139 2.349 26.754 1.00 55.88 87 ALA A CA 1
ATOM 674 C C . ALA A 1 87 ? -21.438 2.080 28.230 1.00 55.88 87 ALA A C 1
ATOM 676 O O . ALA A 1 87 ? -22.347 2.689 28.800 1.00 55.88 87 ALA A O 1
ATOM 677 N N . GLU A 1 88 ? -20.743 1.103 28.817 1.00 55.75 88 GLU A N 1
ATOM 678 C CA . GLU A 1 88 ? -20.671 0.946 30.251 1.00 55.75 88 GLU A CA 1
ATOM 679 C C . GLU A 1 88 ? -20.115 2.284 30.678 1.00 55.75 88 GLU A C 1
ATOM 681 O O . GLU A 1 88 ? -18.958 2.613 30.404 1.00 55.75 88 GLU A O 1
ATOM 686 N N . LYS A 1 89 ? -21.009 3.130 31.205 1.00 61.47 89 LYS A N 1
ATOM 687 C CA . LYS A 1 89 ? -20.610 4.371 31.848 1.00 61.47 89 LYS A CA 1
ATOM 688 C C . LYS A 1 89 ? -19.431 3.972 32.722 1.00 61.47 89 LYS A C 1
ATOM 690 O O . LYS A 1 89 ? -19.621 3.034 33.504 1.00 61.47 89 LYS A O 1
ATOM 695 N N . PRO A 1 90 ? -18.245 4.581 32.530 1.00 61.22 90 PRO A N 1
ATOM 696 C CA . PRO A 1 90 ? -17.074 4.199 33.292 1.00 61.22 90 PRO A CA 1
ATOM 697 C C . PRO A 1 90 ? -17.507 4.101 34.745 1.00 61.22 90 PRO A C 1
ATOM 699 O O . PRO A 1 90 ? -18.157 5.029 35.240 1.00 61.22 90 PRO A O 1
ATOM 702 N N . ALA A 1 91 ? -17.280 2.932 35.355 1.00 63.22 91 ALA A N 1
ATOM 703 C CA . ALA A 1 91 ? -17.679 2.706 36.733 1.00 63.22 91 ALA A CA 1
ATOM 704 C C . ALA A 1 91 ? -17.187 3.913 37.545 1.00 63.22 91 ALA A C 1
ATOM 706 O O . ALA A 1 91 ? -16.034 4.320 37.341 1.00 63.22 91 ALA A O 1
ATOM 707 N N . PRO A 1 92 ? -18.046 4.533 38.377 1.00 66.75 92 PRO A N 1
ATOM 708 C CA . PRO A 1 92 ? -17.648 5.709 39.127 1.00 66.75 92 PRO A CA 1
ATOM 709 C C . PRO A 1 92 ? -16.330 5.408 39.843 1.00 66.75 92 PRO A C 1
ATOM 711 O O . PRO A 1 92 ? -16.175 4.296 40.368 1.00 66.75 92 PRO A O 1
ATOM 714 N N . PRO A 1 93 ? -15.360 6.337 39.860 1.00 78.62 93 PRO A N 1
ATOM 715 C CA . PRO A 1 93 ? -14.149 6.144 40.637 1.00 78.62 93 PRO A CA 1
ATOM 716 C C . PRO A 1 93 ? -14.530 5.757 42.078 1.00 78.62 93 PRO A C 1
ATOM 718 O O . PRO A 1 93 ? -15.568 6.206 42.570 1.00 78.62 93 PRO A O 1
ATOM 721 N N . PRO A 1 94 ? -13.712 4.959 42.789 1.00 81.62 94 PRO A N 1
ATOM 722 C CA . PRO A 1 94 ? -14.074 4.412 44.103 1.00 81.62 94 PRO A CA 1
ATOM 723 C C . PRO A 1 94 ? -14.573 5.468 45.101 1.00 81.62 94 PRO A C 1
ATOM 725 O O . PRO A 1 94 ? -15.421 5.193 45.943 1.00 81.62 94 PRO A O 1
ATOM 728 N N . GLN A 1 95 ? -14.075 6.700 44.969 1.00 80.56 95 GLN A N 1
ATOM 729 C CA . GLN A 1 95 ? -14.505 7.855 45.752 1.00 80.56 95 GLN A CA 1
ATOM 730 C C . GLN A 1 95 ? -15.960 8.258 45.469 1.00 80.56 95 GLN A C 1
ATOM 732 O O . GLN A 1 95 ? -16.717 8.473 46.407 1.00 80.56 95 GLN A O 1
ATOM 737 N N . GLU A 1 96 ? -16.380 8.331 44.204 1.00 83.06 96 GLU A N 1
ATOM 738 C CA . GLU A 1 96 ? -17.766 8.656 43.839 1.00 83.06 96 GLU A CA 1
ATOM 739 C C . GLU A 1 96 ? -18.742 7.561 44.289 1.00 83.06 96 GLU A C 1
ATOM 741 O O . GLU A 1 96 ? -19.829 7.880 44.766 1.00 83.06 96 GLU A O 1
ATOM 746 N N . ALA A 1 97 ? -18.341 6.287 44.218 1.00 84.00 97 ALA A N 1
ATOM 747 C CA . ALA A 1 97 ? -19.140 5.171 44.729 1.00 84.00 97 ALA A CA 1
ATOM 748 C C . ALA A 1 97 ? -19.367 5.273 46.251 1.00 84.00 97 ALA A C 1
ATOM 750 O O . ALA A 1 97 ? -20.508 5.229 46.710 1.00 84.00 97 ALA A O 1
ATOM 751 N N . LEU A 1 98 ? -18.301 5.520 47.022 1.00 86.25 98 LEU A N 1
ATOM 752 C CA . LEU A 1 98 ? -18.388 5.735 48.472 1.00 86.25 98 LEU A CA 1
ATOM 753 C C . LEU A 1 98 ? -19.249 6.955 48.829 1.00 86.25 98 LEU A C 1
ATOM 755 O O . LEU A 1 98 ? -20.023 6.912 49.782 1.00 86.25 98 LEU A O 1
ATOM 759 N N . LEU A 1 99 ? -19.157 8.045 48.060 1.00 90.00 99 LEU A N 1
ATOM 760 C CA . LEU A 1 99 ? -19.982 9.238 48.277 1.00 90.00 99 LEU A CA 1
ATOM 761 C C . LEU A 1 99 ? -21.474 8.970 48.026 1.00 90.00 99 LEU A C 1
ATOM 763 O O . LEU A 1 99 ? -22.318 9.527 48.733 1.00 90.00 99 LEU A O 1
ATOM 767 N N . ILE A 1 100 ? -21.813 8.110 47.059 1.00 91.06 100 ILE A N 1
ATOM 768 C CA . ILE A 1 100 ? -23.197 7.678 46.810 1.00 91.06 100 ILE A CA 1
ATOM 769 C C . ILE A 1 100 ? -23.722 6.856 47.992 1.00 91.06 100 ILE A C 1
ATOM 771 O O . ILE A 1 100 ? -24.817 7.140 48.481 1.00 91.06 100 ILE A O 1
ATOM 775 N N . GLU A 1 101 ? -22.937 5.900 48.490 1.00 90.19 101 GLU A N 1
ATOM 776 C CA . GLU A 1 101 ? -23.299 5.095 49.663 1.00 90.19 101 GLU A CA 1
ATOM 777 C C . GLU A 1 101 ? -23.501 5.968 50.909 1.00 90.19 101 GLU A C 1
ATOM 779 O O . GLU A 1 101 ? -24.522 5.855 51.588 1.00 90.19 101 GLU A O 1
ATOM 784 N N . ILE A 1 102 ? -22.587 6.908 51.177 1.00 93.31 102 ILE A N 1
ATOM 785 C CA . ILE A 1 102 ? -22.698 7.847 52.305 1.00 93.31 102 ILE A CA 1
ATOM 786 C C . ILE A 1 102 ? -23.963 8.705 52.183 1.00 93.31 102 ILE A C 1
ATOM 788 O O . ILE A 1 102 ? -24.688 8.874 53.165 1.00 93.31 102 ILE A O 1
ATOM 792 N N . ARG A 1 103 ? -24.265 9.235 50.989 1.00 93.19 103 ARG A N 1
ATOM 793 C CA . ARG A 1 103 ? -25.484 10.025 50.749 1.00 93.19 103 ARG A CA 1
ATOM 794 C C . ARG A 1 103 ? -26.740 9.219 51.073 1.00 93.19 103 ARG A C 1
ATOM 796 O O . ARG A 1 103 ? -27.663 9.753 51.689 1.00 93.19 103 ARG A O 1
ATOM 803 N N . ASP A 1 104 ? -26.786 7.960 50.657 1.00 93.94 104 ASP A N 1
ATOM 804 C CA . ASP A 1 104 ? -27.952 7.106 50.869 1.00 93.94 104 ASP A CA 1
ATOM 805 C C . ASP A 1 104 ? -28.099 6.712 52.350 1.00 93.94 104 ASP A C 1
ATOM 807 O O . ASP A 1 104 ? -29.210 6.752 52.884 1.00 93.94 104 ASP A O 1
ATOM 811 N N . LEU A 1 105 ? -26.989 6.458 53.054 1.00 92.62 105 LEU A N 1
ATOM 812 C CA . LEU A 1 105 ? -26.981 6.254 54.508 1.00 92.62 105 LEU A CA 1
ATOM 813 C C . LEU A 1 105 ? -27.484 7.490 55.269 1.00 92.62 105 LEU A C 1
ATOM 815 O O . LEU A 1 105 ? -28.335 7.363 56.150 1.00 92.62 105 LEU A O 1
ATOM 819 N N . LEU A 1 106 ? -27.028 8.690 54.896 1.00 90.94 106 LEU A N 1
ATOM 820 C CA . LEU A 1 106 ? -27.486 9.946 55.501 1.00 90.94 106 LEU A CA 1
ATOM 821 C C . LEU A 1 106 ? -28.971 10.207 55.232 1.00 90.94 106 LEU A C 1
ATOM 823 O O . LEU A 1 106 ? -29.699 10.636 56.126 1.00 90.94 106 LEU A O 1
ATOM 827 N N . LYS A 1 107 ? -29.449 9.918 54.018 1.00 91.94 107 LYS A N 1
ATOM 828 C CA . LYS A 1 107 ? -30.865 10.069 53.664 1.00 91.94 107 LYS A CA 1
ATOM 829 C C . LYS A 1 107 ? -31.756 9.111 54.455 1.00 91.94 107 LYS A C 1
ATOM 831 O O . LYS A 1 107 ? -32.860 9.494 54.829 1.00 91.94 107 LYS A O 1
ATOM 836 N N . ASN A 1 108 ? -31.283 7.893 54.716 1.00 92.50 108 ASN A N 1
ATOM 837 C CA . ASN A 1 108 ? -31.995 6.921 55.544 1.00 92.50 108 ASN A CA 1
ATOM 838 C C . ASN A 1 108 ? -32.021 7.336 57.021 1.00 92.50 108 ASN A C 1
ATOM 840 O O . ASN A 1 108 ? -33.058 7.184 57.660 1.00 92.50 108 ASN A O 1
ATOM 844 N N . GLN A 1 109 ? -30.936 7.919 57.544 1.00 85.19 109 GLN A N 1
ATOM 845 C CA . GLN A 1 109 ? -30.914 8.480 58.901 1.00 85.19 109 GLN A CA 1
ATOM 846 C C . GLN A 1 109 ? -31.821 9.704 59.052 1.00 85.19 109 GLN A C 1
ATOM 848 O O . GLN A 1 109 ? -32.514 9.815 60.050 1.00 85.19 109 GLN A O 1
ATOM 853 N N . ALA A 1 110 ? -31.873 10.589 58.053 1.00 84.88 110 ALA A N 1
ATOM 854 C CA . ALA A 1 110 ? -32.742 11.769 58.070 1.00 84.88 110 ALA A CA 1
ATOM 855 C C . ALA A 1 110 ? -34.243 11.442 57.931 1.00 84.88 110 ALA A C 1
ATOM 857 O O . ALA A 1 110 ? -35.081 12.334 58.047 1.00 84.88 110 ALA A O 1
ATOM 858 N N . LYS A 1 111 ? -34.581 10.187 57.612 1.00 75.81 111 LYS A N 1
ATOM 859 C CA . LYS A 1 111 ? -35.958 9.701 57.459 1.00 75.81 111 LYS A CA 1
ATOM 860 C C . LYS A 1 111 ? -36.434 8.865 58.658 1.00 75.81 111 LYS A C 1
ATOM 862 O O . LYS A 1 111 ? -37.594 8.454 58.657 1.00 75.81 111 LYS A O 1
ATOM 867 N N . SER A 1 112 ? -35.545 8.604 59.621 1.00 54.38 112 SER A N 1
ATOM 868 C CA . SER A 1 112 ? -35.838 8.031 60.942 1.00 54.38 112 SER A CA 1
ATOM 869 C C . SER A 1 112 ? -35.973 9.133 61.985 1.00 54.38 112 SER A C 1
ATOM 871 O O . SER A 1 112 ? -36.559 8.807 63.039 1.00 54.38 112 SER A O 1
#

Radius of gyration: 32.25 Å; Cα contacts (8 Å, |Δi|>4): 60; chains: 1; bounding box: 68×23×96 Å

Nearest PDB structures (foldseek):
  2oar-assembly1_A  TM=4.141E-01  e=3.457E-02  Mycobacterium tuberculosis H37Ra